Protein AF-A0A7C4TT96-F1 (afdb_monomer_lite)

Sequence (166 aa):
MGIKSTIKKPRILIWLIVVLLCIVAIGPRINPEGVSVAYVQKNISAGLENLKAGDVIYKISGEKATLDLIGKPYYGIIKLETSRGTLTTRANGTLGIVCKNVPSSNLNFGLDIEGGVRAVIQPIEKIENVSTNTTIDDIISTLTTRINVYGLREANFRPMFYENKG

Secondary structure (DSSP, 8-state):
--HHHHHTSHHHHHHHHHHHHHHHHH---SS--SEEEEEE-SSPPTT-TT--TT-EEEEETTEEP-HHHHTS-EEEEEEEEETTEEEEEEEEE--SEEEEEPPSSSPPPPHHHH---------SS---SS-HHHHHHHHHHHHHHHHHHTT-TT------------

pLDDT: mean 77.57, std 9.79, range [40.94, 94.19]

Foldseek 3Di:
DDPVVQCPDVVNVVVVVVVVVVVVVQPFADDQFFWFFQAADPPAFPFCPVPDGGKGWQDKQNHGHDQVVQQFFDAAWIWTQIPVGITIGGGDTHRRTHIHHRDRTPDDDDCVVVPDDDDDDDDPDDPPDDPVVVVVVVVVVVVQVVCVVVVNNPDDDDDDDDDPPD

Radius of gyration: 23.96 Å; chains: 1; bounding box: 64×22×69 Å

Structure (mmCIF, N/CA/C/O backbone):
data_AF-A0A7C4TT96-F1
#
_entry.id   AF-A0A7C4TT96-F1
#
loop_
_atom_site.group_PDB
_atom_site.id
_atom_site.type_symbol
_atom_site.label_atom_id
_atom_site.label_alt_id
_atom_site.label_comp_id
_atom_site.label_asym_id
_atom_site.label_entity_id
_atom_site.label_seq_id
_atom_site.pdbx_PDB_ins_code
_atom_site.Cartn_x
_atom_site.Cartn_y
_atom_site.Cartn_z
_atom_site.occupancy
_atom_site.B_iso_or_equiv
_atom_site.auth_seq_id
_atom_site.auth_comp_id
_atom_site.auth_asym_id
_atom_site.auth_atom_id
_atom_site.pdbx_PDB_model_num
ATOM 1 N N . MET A 1 1 ? 6.128 -9.895 48.020 1.00 50.56 1 MET A N 1
ATOM 2 C CA . MET A 1 1 ? 6.318 -8.428 47.917 1.00 50.56 1 MET A CA 1
ATOM 3 C C . MET A 1 1 ? 5.340 -7.910 46.864 1.00 50.56 1 MET A C 1
ATOM 5 O O . MET A 1 1 ? 5.466 -8.275 45.706 1.00 50.56 1 MET A O 1
ATOM 9 N N . GLY A 1 2 ? 4.259 -7.242 47.277 1.00 65.62 2 GLY A N 1
ATOM 10 C CA . GLY A 1 2 ? 3.072 -7.048 46.430 1.00 65.62 2 GLY A CA 1
ATOM 11 C C . GLY A 1 2 ? 3.257 -6.033 45.296 1.00 65.62 2 GLY A C 1
ATOM 12 O O . GLY A 1 2 ? 3.853 -4.978 45.501 1.00 65.62 2 GLY A O 1
ATOM 13 N N . ILE A 1 3 ? 2.657 -6.319 44.135 1.00 67.88 3 ILE A N 1
ATOM 14 C CA . ILE A 1 3 ? 2.611 -5.475 42.919 1.00 67.88 3 ILE A CA 1
ATOM 15 C C . ILE A 1 3 ? 2.289 -3.997 43.221 1.00 67.88 3 ILE A C 1
ATOM 17 O O . ILE A 1 3 ? 2.857 -3.090 42.613 1.00 67.88 3 ILE A O 1
ATOM 21 N N . LYS A 1 4 ? 1.452 -3.735 44.234 1.00 67.94 4 LYS A N 1
ATOM 22 C CA . LYS A 1 4 ? 1.081 -2.379 44.676 1.00 67.94 4 LYS A CA 1
ATOM 23 C C . LYS A 1 4 ? 2.260 -1.543 45.202 1.00 67.94 4 LYS A C 1
ATOM 25 O O . LYS A 1 4 ? 2.215 -0.321 45.099 1.00 67.94 4 LYS A O 1
ATOM 30 N N . SER A 1 5 ? 3.298 -2.166 45.766 1.00 71.81 5 SER A N 1
ATOM 31 C CA . SER A 1 5 ? 4.486 -1.461 46.280 1.00 71.81 5 SER A CA 1
ATOM 32 C C . SER A 1 5 ? 5.450 -1.075 45.153 1.00 71.81 5 SER A C 1
ATOM 34 O O . SER A 1 5 ? 6.059 -0.007 45.190 1.00 71.81 5 SER A O 1
ATOM 36 N N . THR A 1 6 ? 5.532 -1.903 44.111 1.00 69.31 6 THR A N 1
ATOM 37 C CA . THR A 1 6 ? 6.407 -1.685 42.952 1.00 69.31 6 THR A CA 1
ATOM 38 C C . THR A 1 6 ? 5.902 -0.547 42.059 1.00 69.31 6 THR A C 1
ATOM 40 O O . THR A 1 6 ? 6.696 0.284 41.632 1.00 69.31 6 THR A 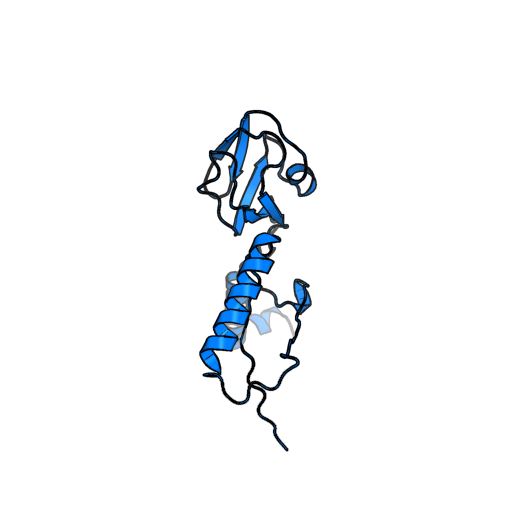O 1
ATOM 43 N N . ILE A 1 7 ? 4.585 -0.432 41.851 1.00 70.25 7 ILE A N 1
ATOM 44 C CA . ILE A 1 7 ? 3.986 0.606 40.984 1.00 70.25 7 ILE A CA 1
ATOM 45 C C . ILE A 1 7 ? 4.047 2.012 41.615 1.00 70.25 7 ILE A C 1
ATOM 47 O O . ILE A 1 7 ? 4.096 3.008 40.902 1.00 70.25 7 ILE A O 1
ATOM 51 N N . LYS A 1 8 ? 4.106 2.121 42.950 1.00 77.75 8 LYS A N 1
ATOM 52 C CA . LYS A 1 8 ? 4.176 3.418 43.650 1.00 77.75 8 LYS A CA 1
ATOM 53 C C . LYS A 1 8 ? 5.559 4.079 43.623 1.00 77.75 8 LYS A C 1
ATOM 55 O O . LYS A 1 8 ? 5.690 5.213 44.077 1.00 77.75 8 LYS A O 1
ATOM 60 N N . LYS A 1 9 ? 6.601 3.407 43.120 1.00 87.19 9 LYS A N 1
ATOM 61 C CA . LYS A 1 9 ? 7.924 4.033 42.991 1.00 87.19 9 LYS A CA 1
ATOM 62 C C . LYS A 1 9 ? 7.892 5.034 41.826 1.00 87.19 9 LYS A C 1
ATOM 64 O O . LYS A 1 9 ? 7.611 4.614 40.704 1.00 87.19 9 LYS A O 1
ATOM 69 N N . PRO A 1 10 ? 8.267 6.311 42.028 1.00 85.81 10 PRO A N 1
ATOM 70 C CA . PRO A 1 10 ? 8.175 7.339 40.984 1.00 85.81 10 PRO A CA 1
ATOM 71 C C . PRO A 1 10 ? 9.007 6.997 39.741 1.00 85.81 10 PRO A C 1
ATOM 73 O O . PRO A 1 10 ? 8.590 7.263 38.622 1.00 85.81 10 PRO A O 1
ATOM 76 N N . ARG A 1 11 ? 10.144 6.308 39.918 1.00 86.44 11 ARG A N 1
ATOM 77 C CA . ARG A 1 11 ? 10.965 5.811 38.801 1.00 86.44 11 ARG A CA 1
ATOM 78 C C . ARG A 1 11 ? 10.207 4.817 37.914 1.00 86.44 11 ARG A C 1
ATOM 80 O O . ARG A 1 11 ? 10.320 4.882 36.701 1.00 86.44 11 ARG A O 1
ATOM 87 N N . ILE A 1 12 ? 9.435 3.910 38.511 1.00 87.00 12 ILE A N 1
ATOM 88 C CA . ILE A 1 12 ? 8.691 2.866 37.788 1.00 87.00 12 ILE A CA 1
ATOM 89 C C . ILE A 1 12 ? 7.448 3.461 37.126 1.00 87.00 12 ILE A C 1
ATOM 91 O O . ILE A 1 12 ? 7.108 3.075 36.013 1.00 87.00 12 ILE A O 1
ATOM 95 N N . LEU A 1 13 ? 6.823 4.452 37.766 1.00 87.19 13 LEU A N 1
ATOM 96 C CA . LEU A 1 13 ? 5.717 5.206 37.185 1.00 87.19 13 LEU A CA 1
ATOM 97 C C . LEU A 1 13 ? 6.133 5.928 35.893 1.00 87.19 13 LEU A C 1
ATOM 99 O O . LEU A 1 13 ? 5.402 5.867 34.910 1.00 87.19 13 LEU A O 1
ATOM 103 N N . ILE A 1 14 ? 7.320 6.547 35.868 1.00 90.44 14 ILE A N 1
ATOM 104 C CA . ILE A 1 14 ? 7.858 7.195 34.660 1.00 90.44 14 ILE A CA 1
ATOM 105 C C . ILE A 1 14 ? 8.052 6.170 33.536 1.00 90.44 14 ILE A C 1
ATOM 107 O O . ILE A 1 14 ? 7.574 6.396 32.428 1.00 90.44 14 ILE A O 1
ATOM 111 N N . TRP A 1 15 ? 8.681 5.023 33.817 1.00 91.44 15 TRP A N 1
ATOM 112 C CA . TRP A 1 15 ? 8.834 3.956 32.819 1.00 91.44 15 TRP A CA 1
ATOM 113 C C . TRP A 1 15 ? 7.485 3.460 32.286 1.00 91.44 15 TRP A C 1
ATOM 115 O O . TRP A 1 15 ? 7.334 3.260 31.084 1.00 91.44 15 TRP A O 1
ATOM 125 N N . LEU A 1 16 ? 6.484 3.317 33.156 1.00 90.44 16 LEU A N 1
ATOM 126 C CA . LEU A 1 16 ? 5.144 2.880 32.767 1.00 90.44 16 LEU A CA 1
ATOM 127 C C . LEU A 1 16 ? 4.439 3.912 31.873 1.00 90.44 16 LEU A C 1
ATOM 129 O O . LEU A 1 16 ? 3.813 3.533 30.885 1.00 90.44 16 LEU A O 1
ATOM 133 N N . ILE A 1 17 ? 4.585 5.206 32.170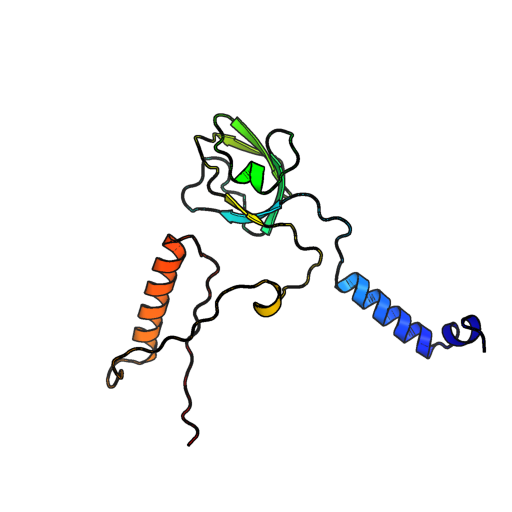 1.00 92.25 17 ILE A N 1
ATOM 134 C CA . ILE A 1 17 ? 4.057 6.292 31.331 1.00 92.25 17 ILE A CA 1
ATOM 135 C C . ILE A 1 17 ? 4.734 6.302 29.958 1.00 92.25 17 ILE A C 1
ATOM 137 O O . ILE A 1 17 ? 4.045 6.438 28.951 1.00 92.25 17 ILE A O 1
ATOM 141 N N . VAL A 1 18 ? 6.057 6.120 29.894 1.00 94.19 18 VAL A N 1
ATOM 142 C CA . VAL A 1 18 ? 6.785 6.050 28.616 1.00 94.19 18 VAL A CA 1
ATOM 143 C C . VAL A 1 18 ? 6.285 4.878 27.771 1.00 94.19 18 VAL A C 1
ATOM 145 O O . VAL A 1 18 ? 5.997 5.060 26.592 1.00 94.19 18 VAL A O 1
ATOM 148 N N . VAL A 1 19 ? 6.091 3.701 28.370 1.00 91.94 19 VAL A N 1
ATOM 149 C CA . VAL A 1 19 ? 5.531 2.537 27.663 1.00 91.94 19 VAL A CA 1
ATOM 150 C C . VAL A 1 19 ? 4.105 2.812 27.172 1.00 91.94 19 VAL A C 1
ATOM 152 O O . VAL A 1 19 ? 3.776 2.475 26.036 1.00 91.94 19 VAL A O 1
ATOM 155 N N . LEU A 1 20 ? 3.267 3.466 27.983 1.00 91.56 20 LEU A N 1
ATOM 156 C CA . LEU A 1 20 ? 1.91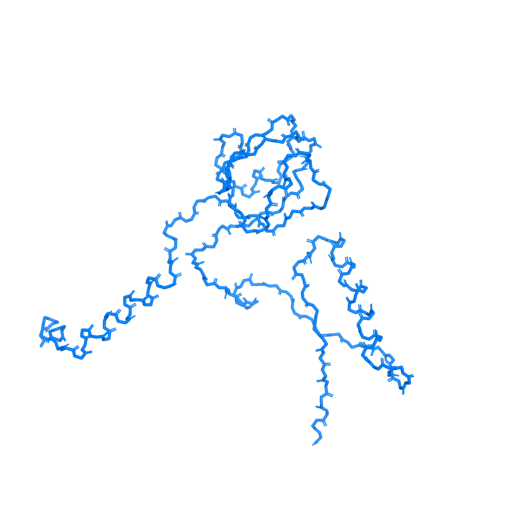5 3.852 27.573 1.00 91.56 20 LEU A CA 1
ATOM 157 C C . LEU A 1 20 ? 1.946 4.824 26.382 1.00 91.56 20 LEU A C 1
ATOM 159 O O . LEU A 1 20 ? 1.208 4.637 25.416 1.00 91.56 20 LEU A O 1
ATOM 163 N N . LEU A 1 21 ? 2.836 5.819 26.419 1.00 91.44 21 LEU A N 1
ATOM 164 C CA . LEU A 1 21 ? 3.044 6.755 25.314 1.00 91.44 21 LEU A CA 1
ATOM 165 C C . LEU A 1 21 ? 3.524 6.041 24.047 1.00 91.44 21 LEU A C 1
ATOM 167 O O . LEU A 1 21 ? 3.054 6.375 22.964 1.00 91.44 21 LEU A O 1
ATOM 171 N N . CYS A 1 22 ? 4.386 5.026 24.161 1.00 88.50 22 CYS A N 1
ATOM 172 C CA . CYS A 1 22 ? 4.793 4.207 23.019 1.00 88.50 22 CYS A CA 1
ATOM 173 C C . CYS A 1 22 ? 3.608 3.457 22.393 1.00 88.50 22 CYS A C 1
ATOM 175 O O . CYS A 1 22 ? 3.479 3.446 21.172 1.00 88.50 22 CYS A O 1
ATOM 177 N N . ILE A 1 23 ? 2.718 2.869 23.199 1.00 86.81 23 ILE A N 1
ATOM 178 C CA . ILE A 1 23 ? 1.528 2.166 22.686 1.00 86.81 23 ILE A CA 1
ATOM 179 C C . ILE A 1 23 ? 0.603 3.140 21.948 1.00 86.81 23 ILE A C 1
ATOM 181 O O . ILE A 1 23 ? 0.117 2.828 20.860 1.00 86.81 23 ILE A O 1
ATOM 185 N N . VAL A 1 24 ? 0.399 4.337 22.503 1.00 86.88 24 VAL A N 1
ATOM 186 C CA . VAL A 1 24 ? -0.385 5.392 21.846 1.00 86.88 24 VAL A CA 1
ATOM 187 C C . VAL A 1 24 ? 0.288 5.850 20.548 1.00 86.88 24 VAL A C 1
ATOM 189 O O . VAL A 1 24 ? -0.395 6.019 19.541 1.00 86.88 24 VAL A O 1
ATOM 192 N N . ALA A 1 25 ? 1.617 5.987 20.536 1.00 85.00 25 ALA A N 1
ATOM 193 C CA . ALA A 1 25 ? 2.379 6.393 19.357 1.00 85.00 25 ALA A CA 1
ATOM 194 C C . ALA A 1 25 ? 2.343 5.353 18.222 1.00 85.00 25 ALA A C 1
ATOM 196 O O . ALA A 1 25 ? 2.271 5.732 17.055 1.00 85.00 25 ALA A O 1
ATOM 197 N N . ILE A 1 26 ? 2.336 4.052 18.543 1.00 85.50 26 ILE A N 1
ATOM 198 C CA . ILE A 1 26 ? 2.151 2.973 17.551 1.00 85.50 26 ILE A CA 1
ATOM 199 C C . ILE A 1 26 ? 0.766 3.076 16.885 1.00 85.50 26 ILE A C 1
ATOM 201 O O . ILE A 1 26 ? 0.609 2.719 15.714 1.00 85.50 26 ILE A O 1
ATOM 205 N N . GLY A 1 27 ? -0.232 3.587 17.617 1.00 83.75 27 GLY A N 1
ATOM 206 C CA . GLY A 1 27 ? -1.595 3.786 17.129 1.00 83.75 27 GLY A CA 1
ATOM 207 C C . GLY A 1 27 ? -2.238 2.491 16.622 1.00 83.75 27 GLY A C 1
ATOM 208 O O . GLY A 1 27 ? -2.609 2.433 15.447 1.00 83.75 27 GLY A O 1
ATOM 209 N N . PRO A 1 28 ? -2.347 1.435 17.455 1.00 80.31 28 PRO A N 1
ATOM 210 C CA . PRO A 1 28 ? -2.960 0.180 17.041 1.00 80.31 28 PRO A CA 1
ATOM 211 C C . PRO A 1 28 ? -4.422 0.412 16.643 1.00 80.31 28 PRO A C 1
ATOM 213 O O . PRO A 1 28 ? -5.224 0.942 17.415 1.00 80.31 28 PRO A O 1
ATOM 216 N N . ARG A 1 29 ? -4.783 -0.002 15.430 1.00 78.25 29 ARG A N 1
ATOM 217 C CA . ARG A 1 29 ? -6.157 0.031 14.930 1.00 78.25 29 ARG A CA 1
ATOM 218 C C . ARG A 1 29 ? -6.844 -1.257 15.356 1.00 78.25 29 ARG A C 1
ATOM 220 O O . ARG A 1 29 ? -6.601 -2.319 14.788 1.00 78.25 29 ARG A O 1
ATOM 227 N N . ILE A 1 30 ? -7.682 -1.169 16.384 1.00 68.69 30 ILE A N 1
ATOM 22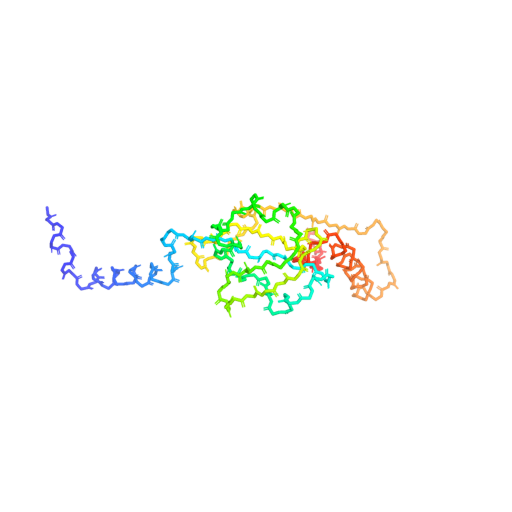8 C CA . ILE A 1 30 ? -8.469 -2.308 16.858 1.00 68.69 30 ILE A CA 1
ATOM 229 C C . ILE A 1 30 ? -9.604 -2.534 15.853 1.00 68.69 30 ILE A C 1
ATOM 231 O O . ILE A 1 30 ? -10.497 -1.702 15.737 1.00 68.69 30 ILE A O 1
ATOM 235 N N . ASN A 1 31 ? -9.534 -3.654 15.128 1.00 68.81 31 ASN A N 1
ATOM 236 C CA . ASN A 1 31 ? -10.473 -4.074 14.083 1.00 68.81 31 ASN A CA 1
ATOM 237 C C . ASN A 1 31 ? -10.529 -3.136 12.852 1.00 68.81 31 ASN A C 1
ATOM 239 O O . ASN A 1 31 ? -11.494 -2.388 12.683 1.00 68.81 31 ASN A O 1
ATOM 243 N N . PRO A 1 32 ? -9.496 -3.143 11.988 1.00 73.00 32 PRO A N 1
ATOM 244 C CA . PRO A 1 32 ? -9.488 -2.310 10.794 1.00 73.00 32 PRO A CA 1
ATOM 245 C C . PRO A 1 32 ? -10.557 -2.790 9.794 1.00 73.00 32 PRO A C 1
ATOM 247 O O . PRO A 1 32 ? -10.411 -3.835 9.167 1.00 73.00 32 PRO A O 1
ATOM 250 N N . GLU A 1 33 ? -11.642 -2.024 9.650 1.00 76.81 33 GLU A N 1
ATOM 251 C CA . GLU A 1 33 ? -12.693 -2.296 8.664 1.00 76.81 33 GLU A CA 1
ATOM 252 C C . GLU A 1 33 ? -12.380 -1.656 7.301 1.00 76.81 33 GLU A C 1
ATOM 254 O O . GLU A 1 33 ? -11.894 -0.525 7.217 1.00 76.81 33 GLU A O 1
ATOM 259 N N . GLY A 1 34 ? -12.734 -2.369 6.229 1.00 78.50 34 GLY A N 1
ATOM 260 C CA . GLY A 1 34 ? -12.593 -1.915 4.846 1.00 78.50 34 GLY A CA 1
ATOM 261 C C . GLY A 1 34 ? -11.313 -2.398 4.167 1.00 78.50 34 GLY A C 1
ATOM 262 O O . GLY A 1 34 ? -10.579 -3.243 4.679 1.00 78.50 34 GLY A O 1
ATOM 263 N N . VAL A 1 35 ? -11.053 -1.852 2.982 1.00 82.94 35 VAL A N 1
ATOM 264 C CA . VAL A 1 35 ? -9.907 -2.219 2.143 1.00 82.94 35 VAL A CA 1
ATOM 265 C C . VAL A 1 35 ? -9.146 -0.953 1.761 1.00 82.94 35 VAL A C 1
ATOM 267 O O . VAL A 1 35 ? -9.744 0.034 1.339 1.00 82.94 35 VAL A O 1
ATOM 270 N N . SER A 1 36 ? -7.827 -0.960 1.921 1.00 83.31 36 SER A N 1
ATOM 271 C CA . SER A 1 36 ? -6.960 0.155 1.544 1.00 83.31 36 SER A CA 1
ATOM 272 C C . SER A 1 36 ? -6.606 0.080 0.063 1.00 83.31 36 SER A C 1
ATOM 274 O O . SER A 1 36 ? -6.246 -0.978 -0.444 1.00 83.31 36 SER A O 1
ATOM 276 N N . VAL A 1 37 ? -6.681 1.200 -0.643 1.00 82.44 37 VAL A N 1
ATOM 277 C CA . VAL A 1 37 ? -6.280 1.308 -2.044 1.00 82.44 37 VAL A CA 1
ATOM 278 C C . VAL A 1 37 ? -4.764 1.177 -2.126 1.00 82.44 37 VAL A C 1
ATOM 280 O O . VAL A 1 37 ? -4.036 2.034 -1.631 1.00 82.44 37 VAL A O 1
ATOM 283 N N . ALA A 1 38 ? -4.283 0.103 -2.745 1.00 76.25 38 ALA A N 1
ATOM 284 C CA . ALA A 1 38 ? -2.864 -0.087 -3.013 1.00 76.25 38 ALA A CA 1
ATOM 285 C C . ALA A 1 38 ? -2.457 0.740 -4.232 1.00 76.25 38 ALA A C 1
ATOM 287 O O . ALA A 1 38 ? -1.527 1.532 -4.158 1.00 76.25 38 ALA A O 1
ATOM 288 N N . TYR A 1 39 ? -3.201 0.604 -5.328 1.00 73.62 39 TYR A N 1
ATOM 289 C CA . TYR A 1 39 ? -2.862 1.246 -6.586 1.00 73.62 39 TYR A CA 1
ATOM 290 C C . TYR A 1 39 ? -4.109 1.626 -7.385 1.00 73.62 39 TYR A C 1
ATOM 292 O O . TYR A 1 39 ? -5.116 0.917 -7.378 1.00 73.62 39 TYR A O 1
ATOM 300 N N . VAL A 1 40 ? -4.015 2.745 -8.104 1.00 75.81 40 VAL A N 1
ATOM 301 C CA . VAL A 1 40 ? -5.051 3.232 -9.016 1.00 75.81 40 VAL A CA 1
ATOM 302 C C . VAL A 1 40 ? -4.448 3.358 -10.416 1.00 75.81 40 VAL A C 1
ATOM 304 O O . VAL A 1 40 ? -3.481 4.104 -10.620 1.00 75.81 40 VAL A O 1
ATOM 307 N N . GLN A 1 41 ? -4.996 2.608 -11.376 1.00 71.19 41 GLN A N 1
ATOM 308 C CA . GLN A 1 41 ? -4.534 2.617 -12.768 1.00 71.19 41 GLN A CA 1
ATOM 309 C C . GLN A 1 41 ? -4.709 3.996 -13.413 1.00 71.19 41 GLN A C 1
ATOM 311 O O . GLN A 1 41 ? -5.579 4.764 -13.034 1.00 71.19 41 GLN A O 1
ATOM 316 N N . LYS A 1 42 ? -3.878 4.334 -14.408 1.00 60.22 42 LYS A N 1
ATOM 317 C CA . LYS A 1 42 ? -3.887 5.667 -15.046 1.00 60.22 42 LYS A CA 1
ATOM 318 C C . LYS A 1 42 ? -5.143 5.932 -15.899 1.00 60.22 42 LYS A C 1
ATOM 320 O O . LYS A 1 42 ? -5.526 7.084 -16.055 1.00 60.22 42 LYS A O 1
ATOM 325 N N . ASN A 1 43 ? -5.790 4.882 -16.410 1.00 60.56 43 ASN A N 1
ATOM 326 C CA . ASN A 1 43 ? -7.011 4.965 -17.220 1.00 60.56 43 ASN A CA 1
ATOM 327 C C . ASN A 1 43 ? -8.246 4.667 -16.358 1.00 60.56 43 ASN A C 1
ATOM 329 O O . ASN A 1 43 ? -8.872 3.618 -16.509 1.00 60.56 43 ASN A O 1
ATOM 333 N N . ILE A 1 44 ? -8.555 5.540 -15.397 1.00 62.03 44 ILE A N 1
ATOM 334 C CA . ILE A 1 44 ? -9.685 5.310 -14.486 1.00 62.03 44 ILE A CA 1
ATOM 335 C C . ILE A 1 44 ? -11.008 5.666 -15.165 1.00 62.03 44 ILE A C 1
ATOM 337 O O . ILE A 1 44 ? -11.086 6.575 -15.990 1.00 62.03 44 ILE A O 1
ATOM 341 N N . SER A 1 45 ? -12.071 4.978 -14.751 1.00 61.56 45 SER A N 1
ATOM 342 C CA . SER A 1 45 ? -13.445 5.416 -14.994 1.00 61.56 45 SER A CA 1
ATOM 343 C C . SER A 1 45 ? -13.685 6.802 -14.371 1.00 61.56 45 SER A C 1
ATOM 345 O O . SER A 1 45 ? -13.269 7.069 -13.241 1.00 61.56 45 SER A O 1
ATOM 347 N N . ALA A 1 46 ? -14.361 7.691 -15.104 1.00 57.88 46 ALA A N 1
ATOM 348 C CA . ALA A 1 46 ? -14.658 9.051 -14.653 1.00 57.88 46 ALA A CA 1
ATOM 349 C C . ALA A 1 46 ? -15.302 9.051 -13.246 1.00 57.88 46 ALA A C 1
ATOM 351 O O . ALA A 1 46 ? -16.220 8.269 -12.974 1.00 57.88 46 ALA A O 1
ATOM 352 N N . GLY A 1 47 ? -14.797 9.904 -12.345 1.00 60.00 47 GLY A N 1
ATOM 353 C CA . GLY A 1 47 ? -15.283 10.042 -10.960 1.00 60.00 47 GLY A CA 1
ATOM 354 C C . GLY A 1 47 ? -14.355 9.514 -9.854 1.00 60.00 47 GLY A C 1
ATOM 355 O O . GLY A 1 47 ? -14.648 9.720 -8.678 1.00 60.00 47 GLY A O 1
ATOM 356 N N . LEU A 1 48 ? -13.225 8.882 -10.197 1.00 66.31 48 LEU A N 1
ATOM 357 C CA . LEU A 1 48 ? -12.215 8.404 -9.230 1.00 66.31 48 LEU A CA 1
ATOM 358 C C . LEU A 1 48 ? -10.929 9.239 -9.174 1.00 66.31 48 LEU A C 1
ATOM 360 O O . LEU A 1 48 ? -9.970 8.852 -8.515 1.00 66.31 48 LEU A O 1
ATOM 364 N N . GLU A 1 49 ? -10.904 10.403 -9.817 1.00 67.50 49 GLU A N 1
ATOM 365 C CA . GLU A 1 49 ? -9.712 11.263 -9.923 1.00 67.50 49 GLU A CA 1
ATOM 366 C C . GLU A 1 49 ? -9.156 11.716 -8.561 1.00 67.50 49 GLU A C 1
ATOM 368 O O . GLU A 1 49 ? -7.966 11.989 -8.425 1.00 67.50 49 GLU A O 1
ATOM 373 N N . ASN A 1 50 ? -10.009 11.748 -7.533 1.00 71.44 50 ASN A N 1
ATOM 374 C CA . ASN A 1 50 ? -9.634 12.122 -6.169 1.00 71.44 50 ASN A CA 1
ATOM 375 C C . ASN A 1 50 ? -9.189 10.941 -5.292 1.00 71.44 50 ASN A C 1
ATOM 377 O O . ASN A 1 50 ? -8.766 11.171 -4.157 1.00 71.44 50 ASN A O 1
ATOM 381 N N . LEU A 1 51 ? -9.283 9.703 -5.787 1.00 77.12 51 LEU A N 1
ATOM 382 C CA . LEU A 1 51 ? -8.862 8.516 -5.053 1.00 77.12 51 LEU A CA 1
ATOM 383 C C . LEU A 1 51 ? -7.344 8.358 -5.157 1.00 77.12 51 LEU A C 1
ATOM 385 O O . LEU A 1 51 ? -6.787 8.281 -6.256 1.00 77.12 51 LEU A O 1
ATOM 389 N N . LYS A 1 52 ? -6.665 8.295 -4.013 1.00 77.44 52 LYS A N 1
ATOM 390 C CA . LYS A 1 52 ? -5.211 8.113 -3.946 1.00 77.44 52 LYS A CA 1
ATOM 391 C C . LYS A 1 52 ? -4.861 6.771 -3.312 1.00 77.44 52 LYS A C 1
ATOM 393 O O . LYS A 1 52 ? -5.623 6.217 -2.522 1.00 77.44 52 LYS A O 1
ATOM 398 N N . ALA A 1 53 ? -3.673 6.268 -3.643 1.00 75.12 53 ALA A N 1
ATOM 399 C CA . ALA A 1 53 ? -3.079 5.154 -2.914 1.00 75.12 53 ALA A CA 1
ATOM 400 C C . ALA A 1 53 ? -3.018 5.499 -1.413 1.00 75.12 53 ALA A C 1
ATOM 402 O O . ALA A 1 53 ? -2.639 6.611 -1.038 1.00 75.12 53 ALA A O 1
ATOM 403 N N . GLY A 1 54 ? -3.444 4.561 -0.570 1.00 76.50 54 GLY A N 1
ATOM 404 C CA . GLY A 1 54 ? -3.578 4.721 0.878 1.00 76.50 54 GLY A CA 1
ATOM 405 C C . GLY A 1 54 ? -4.985 5.073 1.373 1.00 76.50 54 GLY A C 1
ATOM 406 O O . GLY A 1 54 ? -5.248 4.911 2.566 1.00 76.50 54 GLY A O 1
ATOM 407 N N . ASP A 1 55 ? -5.909 5.488 0.501 1.00 82.25 55 ASP A N 1
ATOM 408 C CA . ASP A 1 55 ? -7.297 5.735 0.909 1.00 82.25 55 ASP A CA 1
ATOM 409 C C . ASP A 1 55 ? -7.999 4.427 1.308 1.00 82.25 55 ASP A C 1
ATOM 411 O O . ASP A 1 55 ? -7.670 3.354 0.804 1.00 82.25 55 ASP A O 1
ATOM 415 N N . VAL A 1 56 ? -8.964 4.495 2.229 1.00 83.25 56 VAL A N 1
ATOM 416 C CA . VAL A 1 56 ? -9.706 3.312 2.700 1.00 83.25 56 VAL A CA 1
ATOM 417 C C . VAL A 1 56 ? -11.106 3.324 2.109 1.00 83.25 56 VAL A C 1
ATOM 419 O O . VAL A 1 56 ? -11.826 4.313 2.235 1.00 83.25 56 VAL A O 1
ATOM 422 N N . ILE A 1 57 ? -11.491 2.220 1.474 1.00 84.56 57 ILE A N 1
ATOM 423 C CA . ILE A 1 57 ? -12.837 1.964 0.968 1.00 84.56 57 ILE A CA 1
ATOM 424 C C . ILE A 1 57 ? -13.572 1.128 2.013 1.00 84.56 57 ILE A C 1
ATOM 426 O O . ILE A 1 57 ? -13.170 0.004 2.311 1.00 84.56 57 ILE A O 1
ATOM 430 N N . TYR A 1 58 ? -14.658 1.666 2.557 1.00 82.69 58 TYR A N 1
ATOM 431 C CA . TYR A 1 58 ? -15.483 0.980 3.550 1.00 82.69 58 TYR A CA 1
ATOM 432 C C . TYR A 1 58 ? -16.584 0.150 2.893 1.00 82.69 58 TYR A C 1
ATOM 434 O O . TYR A 1 58 ? -16.869 -0.966 3.334 1.00 82.69 58 TYR A O 1
ATOM 442 N N . LYS A 1 59 ? -17.205 0.680 1.829 1.00 81.75 59 LYS A N 1
ATOM 443 C CA . LYS A 1 59 ? -18.317 0.020 1.131 1.00 81.75 59 LYS A CA 1
ATOM 444 C C . LYS A 1 59 ? -18.288 0.232 -0.374 1.00 81.75 59 LYS A C 1
ATOM 446 O O . LYS A 1 59 ? -17.901 1.300 -0.855 1.00 81.75 59 LYS A O 1
ATOM 451 N N . ILE A 1 60 ? -18.783 -0.775 -1.087 1.00 81.81 60 ILE A N 1
ATOM 452 C CA . ILE A 1 60 ? -18.991 -0.766 -2.536 1.00 81.81 60 ILE A CA 1
ATOM 453 C C . ILE A 1 60 ? -20.462 -1.087 -2.778 1.00 81.81 60 ILE A C 1
ATOM 455 O O . ILE A 1 60 ? -20.938 -2.153 -2.403 1.00 81.81 60 ILE A O 1
ATOM 459 N N . SER A 1 61 ? -21.209 -0.144 -3.351 1.00 76.06 61 SER A N 1
ATOM 460 C CA . SER A 1 61 ? -22.638 -0.304 -3.656 1.00 76.06 61 SER A CA 1
ATOM 461 C C . SER A 1 61 ? -23.513 -0.749 -2.465 1.00 76.06 61 SER A C 1
ATOM 463 O O . SER A 1 61 ? -24.533 -1.406 -2.651 1.00 76.06 61 SER A O 1
ATOM 465 N N . GLY A 1 62 ? -23.123 -0.384 -1.238 1.00 73.19 62 GLY A N 1
ATOM 466 C CA . GLY A 1 62 ? -23.835 -0.728 0.001 1.00 73.19 62 GLY A CA 1
ATOM 467 C C . GLY A 1 62 ? -23.327 -1.983 0.723 1.00 73.19 62 GLY A C 1
ATOM 468 O O . GLY A 1 62 ? -23.628 -2.143 1.905 1.00 73.19 62 GLY A O 1
ATOM 469 N N . GLU A 1 63 ? -22.505 -2.816 0.078 1.00 78.38 63 GLU A N 1
ATOM 470 C CA . GLU A 1 63 ? -21.888 -4.005 0.682 1.00 78.38 63 GLU A CA 1
ATOM 471 C C . GLU A 1 63 ? -20.515 -3.669 1.298 1.00 78.38 63 GLU A C 1
ATOM 473 O O . GLU A 1 63 ? -19.808 -2.781 0.806 1.00 78.38 63 GLU A O 1
ATOM 478 N N . LYS A 1 64 ? -20.129 -4.350 2.393 1.00 78.56 64 LYS A N 1
ATOM 479 C CA . LYS A 1 64 ? -18.815 -4.161 3.038 1.00 78.56 64 LYS A CA 1
ATOM 480 C C . LYS A 1 64 ? -17.704 -4.481 2.038 1.00 78.56 64 LYS A C 1
ATOM 482 O O . LYS A 1 64 ? -17.666 -5.579 1.487 1.00 78.56 64 LYS A O 1
ATOM 487 N N . ALA A 1 65 ? -16.791 -3.535 1.824 1.00 74.69 65 ALA A N 1
ATOM 488 C CA . ALA A 1 65 ? -15.696 -3.716 0.882 1.00 74.69 65 ALA A CA 1
ATOM 489 C C . ALA A 1 65 ? -14.816 -4.901 1.316 1.00 74.69 65 ALA A C 1
ATOM 491 O O . ALA A 1 65 ? -14.266 -4.906 2.414 1.00 74.69 65 ALA A O 1
ATOM 492 N N . THR A 1 66 ? -14.696 -5.890 0.433 1.00 78.00 66 THR A N 1
ATOM 493 C CA . THR A 1 66 ? -13.849 -7.080 0.588 1.00 78.00 66 THR A CA 1
ATOM 494 C C . THR A 1 66 ? -12.996 -7.217 -0.673 1.00 78.00 66 THR A C 1
ATOM 496 O O . THR A 1 66 ? -13.429 -6.790 -1.746 1.00 78.00 66 THR A O 1
ATOM 499 N N . LEU A 1 67 ? -11.798 -7.803 -0.570 1.00 72.19 67 LEU A N 1
ATOM 500 C CA . LEU A 1 67 ? -10.885 -8.000 -1.709 1.00 72.19 67 LEU A CA 1
ATOM 501 C C . LEU A 1 67 ? -11.581 -8.678 -2.904 1.00 72.19 67 LEU A C 1
ATOM 503 O O . LEU A 1 67 ? -11.432 -8.232 -4.040 1.00 72.19 67 LEU A O 1
ATOM 507 N N . ASP A 1 68 ? -12.434 -9.666 -2.633 1.00 73.50 68 ASP A N 1
ATOM 508 C CA . ASP A 1 68 ? -13.186 -10.401 -3.656 1.00 73.50 68 ASP A CA 1
ATOM 509 C C . ASP A 1 68 ? -14.210 -9.539 -4.395 1.00 73.50 68 ASP A C 1
ATOM 511 O O . ASP A 1 68 ? -14.467 -9.743 -5.580 1.00 73.50 68 ASP A O 1
ATOM 515 N N . LEU A 1 69 ? -14.804 -8.557 -3.715 1.00 71.88 69 LEU A N 1
ATOM 516 C CA . LEU A 1 69 ? -15.765 -7.651 -4.335 1.00 71.88 69 LEU A CA 1
ATOM 517 C C . LEU A 1 69 ? -15.066 -6.658 -5.255 1.00 71.88 69 LEU A C 1
ATOM 519 O O . LEU A 1 69 ? -15.656 -6.244 -6.241 1.00 71.88 69 LEU A O 1
ATOM 523 N N . ILE A 1 70 ? -13.815 -6.298 -4.988 1.00 75.31 70 ILE A N 1
ATOM 524 C CA . ILE A 1 70 ? -13.076 -5.319 -5.799 1.00 75.31 70 ILE A CA 1
ATOM 525 C C . ILE A 1 70 ? -12.637 -5.927 -7.135 1.00 75.31 70 ILE A C 1
ATOM 527 O O . ILE A 1 70 ? -12.614 -5.231 -8.149 1.00 75.31 70 ILE A O 1
ATOM 531 N N . GLY A 1 71 ? -12.344 -7.231 -7.150 1.00 71.31 71 GLY A N 1
ATOM 532 C CA . GLY A 1 71 ? -11.978 -7.967 -8.362 1.00 71.31 71 GLY A CA 1
ATOM 533 C C . GLY A 1 71 ? -13.148 -8.290 -9.298 1.00 71.31 71 GLY A C 1
ATOM 534 O O . GLY A 1 71 ? -12.912 -8.728 -10.424 1.00 71.31 71 GLY A O 1
ATOM 535 N N . LYS A 1 72 ? -14.403 -8.088 -8.871 1.00 78.94 72 LYS A N 1
ATOM 536 C CA . LYS A 1 72 ? -15.577 -8.371 -9.709 1.00 78.94 72 LYS A CA 1
ATOM 537 C C . LYS A 1 72 ? -15.772 -7.289 -10.778 1.00 78.94 72 LYS A C 1
ATOM 539 O O . LYS A 1 72 ? -15.577 -6.106 -10.495 1.00 78.94 72 LYS A O 1
ATOM 544 N N . PRO A 1 73 ? -16.190 -7.666 -12.000 1.00 77.50 73 PRO A N 1
ATOM 545 C CA . PRO A 1 73 ? -16.612 -6.689 -12.988 1.00 77.50 73 PRO A CA 1
ATOM 546 C C . PRO A 1 73 ? -17.926 -6.053 -12.533 1.00 77.50 73 PRO A C 1
ATOM 548 O O . PRO A 1 73 ? -18.863 -6.746 -12.133 1.00 77.50 73 PRO A O 1
ATOM 551 N N . TYR A 1 74 ? -18.002 -4.732 -12.624 1.00 78.38 74 TYR A N 1
ATOM 552 C CA . TYR A 1 74 ? -19.206 -3.981 -12.310 1.00 78.38 74 TYR A CA 1
ATOM 553 C C . TYR A 1 74 ? -19.700 -3.213 -13.530 1.00 78.38 74 TYR A C 1
ATOM 555 O O . TYR A 1 74 ? -18.917 -2.696 -14.330 1.00 78.38 74 TYR A O 1
ATOM 563 N N . TYR A 1 75 ? -21.020 -3.090 -13.628 1.00 78.38 75 TYR A N 1
ATOM 564 C CA . TYR A 1 75 ? -21.690 -2.395 -14.717 1.00 78.38 75 TYR A CA 1
ATOM 565 C C . TYR A 1 75 ? -22.686 -1.390 -14.148 1.00 78.38 75 TYR A C 1
ATOM 567 O O . TYR A 1 75 ? -23.503 -1.729 -13.293 1.00 78.38 75 TYR A O 1
ATOM 575 N N . GLY A 1 76 ? -22.624 -0.152 -14.632 1.00 78.75 76 GLY A N 1
ATOM 576 C CA . GLY A 1 76 ? -23.524 0.919 -14.211 1.00 78.75 76 GLY A CA 1
ATOM 577 C C . GLY A 1 76 ? -22.892 1.870 -13.198 1.00 78.75 76 GLY A C 1
ATOM 578 O O . GLY A 1 76 ? -21.675 2.046 -13.159 1.00 78.75 76 GLY A O 1
ATOM 579 N N . ILE A 1 77 ? -23.730 2.562 -12.428 1.00 77.75 77 ILE A N 1
ATOM 580 C CA . ILE A 1 77 ? -23.281 3.572 -11.465 1.00 77.75 77 ILE A CA 1
ATOM 581 C C . ILE A 1 77 ? -23.018 2.885 -10.129 1.00 77.75 77 ILE A C 1
ATOM 583 O O . ILE A 1 77 ? -23.937 2.358 -9.508 1.00 77.75 77 ILE A O 1
ATOM 587 N N . ILE A 1 78 ? -21.771 2.929 -9.677 1.00 80.62 78 ILE A N 1
ATOM 588 C CA . ILE A 1 78 ? -21.364 2.403 -8.377 1.00 80.62 78 ILE A CA 1
ATOM 589 C C . ILE A 1 78 ? -21.110 3.564 -7.436 1.00 80.62 78 ILE A C 1
ATOM 591 O O . ILE A 1 78 ? -20.441 4.537 -7.792 1.00 80.62 78 ILE A O 1
ATOM 595 N N . LYS A 1 79 ? -21.593 3.415 -6.205 1.00 83.31 79 LYS A N 1
ATOM 596 C CA . LYS A 1 79 ? -21.241 4.279 -5.084 1.00 83.31 79 LYS A CA 1
ATOM 597 C C . LYS A 1 79 ? -20.133 3.628 -4.256 1.00 83.31 79 LYS A C 1
ATOM 599 O O . LYS A 1 79 ? -20.310 2.523 -3.744 1.00 83.31 79 LYS A O 1
ATOM 604 N N . LEU A 1 80 ? -19.014 4.323 -4.116 1.00 82.38 80 LEU A N 1
ATOM 605 C CA . LEU A 1 80 ? -17.898 3.961 -3.250 1.00 82.38 80 LEU A CA 1
ATOM 606 C C . LEU A 1 80 ? -17.925 4.873 -2.025 1.00 82.38 80 LEU A C 1
ATOM 608 O O . LEU A 1 80 ? -17.914 6.097 -2.157 1.00 82.38 80 LEU A O 1
ATOM 612 N N . GLU A 1 81 ? -17.958 4.291 -0.832 1.00 82.69 81 GLU A N 1
ATOM 613 C CA . GLU A 1 81 ? -17.828 5.048 0.415 1.00 82.69 81 GLU A CA 1
ATOM 614 C C . GLU A 1 81 ? -16.379 4.947 0.888 1.00 82.69 81 GLU A C 1
ATOM 616 O O . GLU A 1 81 ? -15.919 3.870 1.272 1.00 82.69 81 GLU A O 1
ATOM 621 N N . THR A 1 82 ? -15.651 6.062 0.812 1.00 83.12 82 THR A N 1
ATOM 622 C CA . THR A 1 82 ? -14.214 6.126 1.108 1.00 83.12 82 THR A CA 1
ATOM 623 C C . THR A 1 82 ? -13.922 7.040 2.293 1.00 83.12 82 THR A C 1
ATOM 625 O O . THR A 1 82 ? -14.761 7.854 2.682 1.00 83.12 82 THR A O 1
ATOM 628 N N . SER A 1 83 ? -12.704 6.969 2.832 1.00 79.56 83 SER A N 1
ATOM 629 C CA . SER A 1 83 ? -12.203 7.877 3.875 1.00 79.56 83 SER A CA 1
ATOM 630 C C . SER A 1 83 ? -12.263 9.362 3.497 1.00 79.56 83 SER A C 1
ATOM 632 O O . SER A 1 83 ? -12.284 10.209 4.385 1.00 79.56 83 SER A O 1
ATOM 634 N N . ARG A 1 84 ? -12.311 9.693 2.200 1.00 76.12 84 ARG A N 1
ATOM 635 C CA . ARG A 1 84 ? -12.422 11.073 1.691 1.00 76.12 84 ARG A CA 1
ATOM 636 C C . ARG A 1 84 ? -13.849 11.487 1.327 1.00 76.12 84 ARG A C 1
ATOM 638 O O . ARG A 1 84 ? -14.054 12.609 0.875 1.00 76.12 84 ARG A O 1
ATOM 645 N N . GLY A 1 85 ? -14.827 10.602 1.512 1.00 78.56 85 GLY A N 1
ATOM 646 C CA . GLY A 1 85 ? -16.226 10.834 1.166 1.00 78.56 85 GLY A CA 1
ATOM 647 C C . GLY A 1 85 ? -16.775 9.824 0.161 1.00 78.56 85 GLY A C 1
ATOM 648 O O . GLY A 1 85 ? -16.147 8.813 -0.169 1.00 78.56 85 GLY A O 1
ATOM 649 N N . THR A 1 86 ? -17.995 10.083 -0.304 1.00 80.12 86 THR A N 1
ATOM 650 C CA . THR A 1 86 ? -18.702 9.205 -1.240 1.00 80.12 86 THR A CA 1
ATOM 651 C C . THR A 1 86 ? -18.364 9.572 -2.679 1.00 80.12 86 THR A C 1
ATOM 653 O O . THR A 1 86 ? -18.688 10.671 -3.126 1.00 80.12 86 THR A O 1
ATOM 656 N N . LEU A 1 87 ? -17.759 8.643 -3.412 1.00 80.75 87 LEU A N 1
ATOM 657 C CA . LEU A 1 87 ? -17.473 8.779 -4.836 1.00 80.75 87 LEU A CA 1
ATOM 658 C C . LEU A 1 87 ? -18.507 7.983 -5.627 1.00 80.75 87 LEU A C 1
ATOM 660 O O . LEU A 1 87 ? -18.878 6.876 -5.239 1.00 80.75 87 LEU A O 1
ATOM 664 N N . THR A 1 88 ? -18.977 8.538 -6.738 1.00 80.00 88 THR A N 1
ATOM 665 C CA . THR A 1 88 ? -19.821 7.805 -7.683 1.00 80.00 88 THR A CA 1
ATOM 666 C C . THR A 1 88 ? -19.081 7.697 -8.999 1.00 80.00 88 THR A C 1
ATOM 668 O O . THR A 1 88 ? -18.519 8.675 -9.487 1.00 80.00 88 THR A O 1
ATOM 671 N N . THR A 1 89 ? -19.033 6.493 -9.553 1.00 76.69 89 THR A N 1
ATOM 672 C CA . THR A 1 89 ? -18.382 6.248 -10.838 1.00 76.69 89 THR A CA 1
ATOM 673 C C . THR A 1 89 ? -19.260 5.384 -11.712 1.00 76.69 89 THR A C 1
ATOM 675 O O . THR A 1 89 ? -20.005 4.534 -11.220 1.00 76.69 89 THR A O 1
ATOM 678 N N . ARG A 1 90 ? -19.180 5.608 -13.021 1.00 79.00 90 ARG A N 1
ATOM 679 C CA . ARG A 1 90 ? -19.775 4.714 -14.005 1.00 79.00 90 ARG A CA 1
ATOM 680 C C . ARG A 1 90 ? -18.742 3.651 -14.349 1.00 79.00 90 ARG A C 1
ATOM 682 O O . ARG A 1 90 ? -17.799 3.935 -15.080 1.00 79.00 90 ARG A O 1
ATOM 689 N N . ALA A 1 91 ? -18.938 2.446 -13.836 1.00 75.56 91 ALA A N 1
ATOM 690 C CA . ALA A 1 91 ? -18.107 1.306 -14.179 1.00 75.56 91 ALA A CA 1
ATOM 691 C C . ALA A 1 91 ? -18.651 0.592 -15.420 1.00 75.56 91 ALA A C 1
ATOM 693 O O . ALA A 1 91 ? -19.863 0.426 -15.592 1.00 75.56 91 ALA A O 1
ATOM 694 N N . ASN A 1 92 ? -17.731 0.167 -16.279 1.00 70.31 92 ASN A N 1
ATOM 695 C CA . ASN A 1 92 ? -18.003 -0.700 -17.417 1.00 70.31 92 ASN A CA 1
ATOM 696 C C . ASN A 1 92 ? -16.933 -1.801 -17.459 1.00 70.31 92 ASN A C 1
ATOM 698 O O . ASN A 1 92 ? -16.021 -1.762 -18.283 1.00 70.31 92 ASN A O 1
ATOM 702 N N . GLY A 1 93 ? -16.996 -2.721 -16.494 1.00 75.94 93 GLY A N 1
ATOM 703 C CA . GLY A 1 93 ? -15.988 -3.756 -16.266 1.00 75.94 93 GLY A CA 1
ATOM 704 C C . GLY A 1 93 ? -15.229 -3.548 -14.954 1.00 75.94 93 GLY A C 1
ATOM 705 O O . GLY A 1 93 ? -15.828 -3.271 -13.914 1.00 75.94 93 GLY A O 1
ATOM 706 N N . THR A 1 94 ? -13.908 -3.724 -14.975 1.00 73.19 94 THR A N 1
ATOM 707 C CA . THR A 1 94 ? -13.068 -3.610 -13.775 1.00 73.19 94 THR A CA 1
ATOM 708 C C . THR A 1 94 ? -12.847 -2.147 -13.399 1.00 73.19 94 THR A C 1
ATOM 710 O O . THR A 1 94 ? -12.554 -1.310 -14.248 1.00 73.19 94 THR A O 1
ATOM 713 N N . LEU A 1 95 ? -12.913 -1.841 -12.103 1.00 72.00 95 LEU A N 1
ATOM 714 C CA . LEU A 1 95 ? -12.735 -0.486 -11.566 1.00 72.00 95 LEU A CA 1
ATOM 715 C C . LEU A 1 95 ? -11.319 0.095 -11.757 1.00 72.00 95 LEU A C 1
ATOM 717 O O . LEU A 1 95 ? -11.116 1.288 -11.550 1.00 72.00 95 LEU A O 1
ATOM 721 N N . GLY A 1 96 ? -10.338 -0.729 -12.144 1.00 73.25 96 GLY A N 1
ATOM 722 C CA . GLY A 1 96 ? -8.942 -0.308 -12.316 1.00 73.25 96 GLY A CA 1
ATOM 723 C C . GLY A 1 96 ? -8.237 0.029 -10.997 1.00 73.25 96 GLY A C 1
ATOM 724 O O . GLY A 1 96 ? -7.215 0.715 -11.000 1.00 73.25 96 GLY A O 1
ATOM 725 N N . ILE A 1 97 ? -8.780 -0.439 -9.871 1.00 77.25 97 ILE A N 1
ATOM 726 C CA . ILE A 1 97 ? -8.242 -0.225 -8.527 1.00 77.25 97 ILE A CA 1
ATOM 727 C C . ILE A 1 97 ? -7.742 -1.563 -7.999 1.00 77.25 97 ILE A C 1
ATOM 729 O O . ILE A 1 97 ? -8.451 -2.567 -8.066 1.00 77.25 97 ILE A O 1
ATOM 733 N N . VAL A 1 98 ? -6.537 -1.563 -7.445 1.00 77.19 98 VAL A N 1
ATOM 734 C CA . VAL A 1 98 ? -6.002 -2.684 -6.678 1.00 77.19 98 VAL A CA 1
ATOM 735 C C . VAL A 1 98 ? -6.022 -2.278 -5.219 1.00 77.19 98 VAL A C 1
ATOM 737 O O . VAL A 1 98 ? -5.539 -1.201 -4.864 1.00 77.19 98 VAL A O 1
ATOM 740 N N . CYS A 1 99 ? -6.568 -3.134 -4.367 1.00 81.38 99 CYS A N 1
ATOM 741 C CA . CYS A 1 99 ? -6.698 -2.854 -2.949 1.00 81.38 99 CYS A CA 1
ATOM 742 C C . CYS A 1 99 ? -6.058 -3.968 -2.112 1.00 81.38 99 CYS A C 1
ATOM 744 O O . CYS A 1 99 ? -5.929 -5.104 -2.563 1.00 81.38 99 CYS A O 1
ATOM 746 N N . LYS A 1 100 ? -5.643 -3.623 -0.896 1.00 81.94 100 LYS A N 1
ATOM 747 C CA . LYS A 1 100 ? -5.032 -4.495 0.108 1.00 81.94 100 LYS A CA 1
ATOM 748 C C . LYS A 1 100 ? -5.757 -4.343 1.441 1.00 81.94 100 LYS A C 1
ATOM 750 O O . LYS A 1 100 ? -6.412 -3.333 1.686 1.00 81.94 100 LYS A O 1
ATOM 755 N N . ASN A 1 101 ? -5.610 -5.311 2.336 1.00 81.56 101 ASN A N 1
ATOM 756 C CA . ASN A 1 101 ? -6.169 -5.180 3.680 1.00 81.56 101 ASN A CA 1
ATOM 757 C C . ASN A 1 101 ? -5.621 -3.930 4.387 1.00 81.56 101 ASN A C 1
ATOM 759 O O . ASN A 1 101 ? -4.464 -3.543 4.202 1.00 81.56 101 ASN A O 1
ATOM 763 N N . VAL A 1 102 ? -6.475 -3.274 5.172 1.00 82.38 102 VAL A N 1
ATOM 764 C CA . VAL A 1 102 ? -6.094 -2.078 5.932 1.00 82.38 102 VAL A CA 1
ATOM 765 C C . VAL A 1 102 ? -5.053 -2.472 6.994 1.00 82.38 102 VAL A C 1
ATOM 767 O O . VAL A 1 102 ? -5.273 -3.447 7.715 1.00 82.38 102 VAL A O 1
ATOM 770 N N . PRO A 1 103 ? -3.923 -1.745 7.114 1.00 76.56 103 PRO A N 1
ATOM 771 C CA . PRO A 1 103 ? -2.890 -2.077 8.090 1.00 76.56 103 PRO A CA 1
ATOM 772 C C . PRO A 1 103 ? -3.414 -1.925 9.523 1.00 76.56 103 PRO A C 1
ATOM 774 O O . PRO A 1 103 ? -4.186 -1.015 9.834 1.00 76.56 103 PRO A O 1
ATOM 777 N N . SER A 1 104 ? -2.972 -2.815 10.411 1.00 79.94 104 SER A N 1
ATOM 778 C CA . SER A 1 104 ? -3.385 -2.857 11.821 1.00 79.94 104 SER A CA 1
ATOM 779 C C . SER A 1 104 ? -2.693 -1.812 12.705 1.00 79.94 104 SER A C 1
ATOM 781 O O . SER A 1 104 ? -3.098 -1.613 13.849 1.00 79.94 104 SER A O 1
ATOM 783 N N . SER A 1 105 ? -1.660 -1.128 12.209 1.00 81.19 105 SER A N 1
ATOM 784 C CA . SER A 1 105 ? -0.929 -0.086 12.940 1.00 81.19 105 SER A CA 1
ATOM 785 C C . SER A 1 105 ? -0.393 0.985 11.987 1.00 81.19 105 SER A C 1
ATOM 787 O O . SER A 1 105 ? -0.466 0.824 10.769 1.00 81.19 105 SER A O 1
ATOM 789 N N . ASN A 1 106 ? 0.158 2.069 12.538 1.00 80.12 106 ASN A N 1
ATOM 790 C CA . ASN A 1 106 ? 0.816 3.124 11.757 1.00 80.12 106 ASN A CA 1
ATOM 791 C C . ASN A 1 106 ? 2.291 2.803 11.431 1.00 80.12 106 ASN A C 1
ATOM 793 O O . ASN A 1 106 ? 3.034 3.687 11.007 1.00 80.12 106 ASN A O 1
ATOM 79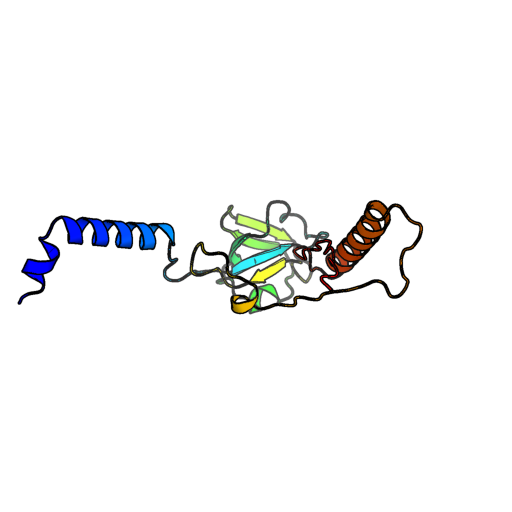7 N N . LEU A 1 107 ? 2.737 1.567 11.674 1.00 81.50 107 LEU A N 1
ATOM 798 C CA . LEU A 1 107 ? 4.102 1.134 11.392 1.00 81.50 107 LEU A CA 1
ATOM 799 C C . LEU A 1 107 ? 4.236 0.731 9.921 1.00 81.50 107 LEU A C 1
ATOM 801 O O . LEU A 1 107 ? 3.413 -0.020 9.403 1.00 81.50 107 LEU A O 1
ATOM 805 N N . ASN A 1 108 ? 5.306 1.199 9.278 1.00 81.56 108 ASN A N 1
ATOM 806 C CA . ASN A 1 108 ? 5.711 0.715 7.962 1.00 81.56 108 ASN A CA 1
ATOM 807 C C . ASN A 1 108 ? 6.621 -0.491 8.160 1.00 81.56 108 ASN A C 1
ATOM 809 O O . ASN A 1 108 ? 7.683 -0.367 8.780 1.00 81.56 108 ASN A O 1
ATOM 813 N N . PHE A 1 109 ? 6.215 -1.646 7.648 1.00 83.50 109 PHE A N 1
ATOM 814 C CA . PHE A 1 109 ? 7.014 -2.849 7.778 1.00 83.50 109 PHE A CA 1
ATOM 815 C C . PHE A 1 109 ? 7.983 -2.983 6.603 1.00 83.50 109 PHE A C 1
ATOM 817 O O . PHE A 1 109 ? 7.765 -2.474 5.505 1.00 83.50 109 PHE A O 1
ATOM 824 N N . GLY A 1 110 ? 9.114 -3.639 6.859 1.00 83.69 110 GLY A N 1
ATOM 825 C CA . GLY A 1 110 ? 10.082 -3.943 5.814 1.00 83.69 110 GLY A CA 1
ATOM 826 C C . GLY A 1 110 ? 9.604 -5.073 4.903 1.00 83.69 110 GLY A C 1
ATOM 827 O O . GLY A 1 110 ? 8.679 -5.813 5.237 1.00 83.69 110 GLY A O 1
ATOM 828 N N . LEU A 1 111 ? 10.323 -5.257 3.793 1.00 84.50 111 LEU A N 1
ATOM 829 C CA . LEU A 1 111 ? 10.115 -6.341 2.824 1.00 84.50 111 LEU A CA 1
ATOM 830 C C . LEU A 1 111 ? 10.069 -7.737 3.467 1.00 84.50 111 LEU A C 1
ATOM 832 O O . LEU A 1 111 ? 9.400 -8.623 2.958 1.00 84.50 111 LEU A O 1
ATOM 836 N N . ASP A 1 112 ? 10.780 -7.928 4.578 1.00 85.19 112 ASP A N 1
ATOM 837 C CA . ASP A 1 112 ? 10.840 -9.201 5.303 1.00 85.19 112 ASP A CA 1
ATOM 838 C C . ASP A 1 112 ? 9.497 -9.585 5.955 1.00 85.19 112 ASP A C 1
ATOM 840 O O . ASP A 1 112 ? 9.161 -10.758 6.059 1.00 85.19 112 ASP A O 1
ATOM 844 N N . ILE A 1 113 ? 8.695 -8.590 6.352 1.00 84.06 113 ILE A N 1
ATOM 845 C CA . ILE A 1 113 ? 7.408 -8.796 7.037 1.00 84.06 113 ILE A CA 1
ATOM 846 C C . ILE A 1 113 ? 6.231 -8.586 6.080 1.00 84.06 113 ILE A C 1
ATOM 848 O O . ILE A 1 113 ? 5.270 -9.350 6.110 1.00 84.06 113 ILE A O 1
ATOM 852 N N . GLU A 1 114 ? 6.286 -7.559 5.229 1.00 81.25 114 GLU A N 1
ATOM 853 C CA . GLU A 1 114 ? 5.247 -7.306 4.217 1.00 81.25 114 GLU A CA 1
ATOM 854 C C . GLU A 1 114 ? 5.354 -8.245 3.008 1.00 81.25 114 GLU A C 1
ATOM 856 O O . GLU A 1 114 ? 4.379 -8.425 2.276 1.00 81.25 114 GLU A O 1
ATOM 861 N N . GLY A 1 115 ? 6.517 -8.875 2.822 1.00 79.38 115 GLY A N 1
ATOM 862 C CA . GLY A 1 115 ? 6.828 -9.678 1.650 1.00 79.38 115 GLY A CA 1
ATOM 863 C C . GLY A 1 115 ? 7.152 -8.826 0.419 1.00 79.38 115 GLY A C 1
ATOM 864 O O . GLY A 1 115 ? 6.817 -7.646 0.322 1.00 79.38 115 GLY A O 1
ATOM 865 N N . GLY A 1 116 ? 7.829 -9.439 -0.552 1.00 84.12 116 GLY A N 1
ATOM 866 C CA . GLY A 1 116 ? 8.107 -8.856 -1.865 1.00 84.12 116 GLY A CA 1
ATOM 867 C C . GLY A 1 116 ? 9.441 -9.330 -2.439 1.00 84.12 116 GLY A C 1
ATOM 868 O O . GLY A 1 116 ? 10.013 -10.314 -1.976 1.00 84.12 116 GLY A O 1
ATOM 869 N N . VAL A 1 117 ? 9.938 -8.640 -3.469 1.00 86.12 117 VAL A N 1
ATOM 870 C CA . VAL A 1 117 ? 11.149 -9.044 -4.198 1.00 86.12 117 VAL A CA 1
ATOM 871 C C . VAL A 1 117 ? 12.199 -7.942 -4.143 1.00 86.12 117 VAL A C 1
ATOM 873 O O . VAL A 1 117 ? 11.939 -6.802 -4.523 1.00 86.12 117 VAL A O 1
ATOM 876 N N . ARG A 1 118 ? 13.415 -8.303 -3.720 1.00 88.25 118 ARG A N 1
ATOM 877 C CA . ARG A 1 118 ? 14.614 -7.473 -3.862 1.00 88.25 118 ARG A CA 1
ATOM 878 C C . ARG A 1 118 ? 15.565 -8.155 -4.834 1.00 88.25 118 ARG A C 1
ATOM 880 O O . ARG A 1 118 ? 16.021 -9.260 -4.567 1.00 88.25 118 ARG A O 1
ATOM 887 N N . ALA A 1 119 ? 15.880 -7.475 -5.930 1.00 88.31 119 ALA A N 1
ATOM 888 C CA . ALA A 1 119 ? 16.846 -7.939 -6.917 1.00 88.31 119 ALA A CA 1
ATOM 889 C C . ALA A 1 119 ? 18.021 -6.962 -7.004 1.00 88.31 119 ALA A C 1
ATOM 891 O O . ALA A 1 119 ? 17.839 -5.747 -6.916 1.00 88.31 119 ALA A O 1
ATOM 892 N N . VAL A 1 120 ? 19.223 -7.506 -7.178 1.00 88.75 120 VAL A N 1
ATOM 893 C CA . VAL A 1 120 ? 20.427 -6.744 -7.520 1.00 88.75 120 VAL A CA 1
ATOM 894 C C . VAL A 1 120 ? 20.771 -7.094 -8.959 1.00 88.75 120 VAL A C 1
ATOM 896 O O . VAL A 1 120 ? 20.855 -8.271 -9.299 1.00 88.75 120 VAL A O 1
ATOM 899 N N . ILE A 1 121 ? 20.921 -6.074 -9.800 1.00 84.94 121 ILE A N 1
ATOM 900 C CA . ILE A 1 121 ? 21.180 -6.229 -11.232 1.00 84.94 121 ILE A CA 1
ATOM 901 C C . ILE A 1 121 ? 22.458 -5.486 -11.607 1.00 84.94 121 ILE A C 1
ATOM 903 O O . ILE A 1 121 ? 22.707 -4.387 -11.114 1.00 84.94 121 ILE A O 1
ATOM 907 N N . GLN A 1 122 ? 23.256 -6.093 -12.482 1.00 82.62 122 GLN A N 1
ATOM 908 C CA . GLN A 1 122 ? 24.503 -5.535 -12.992 1.00 82.62 122 GLN A CA 1
ATOM 909 C C . GLN A 1 122 ? 24.491 -5.593 -14.529 1.00 82.62 122 GLN A C 1
ATOM 911 O O . GLN A 1 122 ? 24.057 -6.605 -15.086 1.00 82.62 122 GLN A O 1
ATOM 916 N N . PRO A 1 123 ? 24.959 -4.543 -15.229 1.00 79.25 123 PRO A N 1
ATOM 917 C CA . PRO A 1 123 ? 25.187 -4.602 -16.670 1.00 79.25 123 PRO A CA 1
ATOM 918 C C . PRO A 1 123 ? 26.214 -5.683 -17.038 1.00 79.25 123 PRO A C 1
ATOM 920 O O . PRO A 1 123 ? 27.213 -5.854 -16.343 1.00 79.25 123 PRO A O 1
ATOM 923 N N . ILE A 1 124 ? 25.974 -6.397 -18.142 1.00 79.12 124 ILE A N 1
ATOM 924 C CA . ILE A 1 124 ? 26.867 -7.464 -18.630 1.00 79.12 124 ILE A CA 1
ATOM 925 C C . ILE A 1 124 ? 28.189 -6.872 -19.143 1.00 79.12 124 ILE A C 1
ATOM 927 O O . ILE A 1 124 ? 29.254 -7.438 -18.913 1.00 79.12 124 ILE A O 1
ATOM 931 N N . GLU A 1 125 ? 28.127 -5.719 -19.812 1.00 74.94 125 GLU A N 1
ATOM 932 C CA . GLU A 1 125 ? 29.303 -5.035 -20.345 1.00 74.94 125 GLU A CA 1
ATOM 933 C C . GLU A 1 125 ? 29.842 -4.001 -19.355 1.00 74.94 125 GLU A C 1
ATOM 935 O O . GLU A 1 125 ? 29.097 -3.226 -18.746 1.00 74.94 125 GLU A O 1
ATOM 940 N N . LYS A 1 126 ? 31.167 -3.991 -19.198 1.00 64.88 126 LYS A N 1
ATOM 941 C CA . LYS A 1 126 ? 31.869 -3.040 -18.341 1.00 64.88 126 LYS A CA 1
ATOM 942 C C . LYS A 1 126 ? 31.804 -1.662 -19.003 1.00 64.88 126 LYS A C 1
ATOM 944 O O . LYS A 1 126 ? 32.338 -1.459 -20.088 1.00 64.88 126 LYS A O 1
ATOM 949 N N . ILE A 1 127 ? 31.111 -0.721 -18.365 1.00 64.19 127 ILE A N 1
ATOM 950 C CA . ILE A 1 127 ? 30.927 0.643 -18.878 1.00 64.19 127 ILE A CA 1
ATOM 951 C C . ILE A 1 127 ? 32.251 1.400 -18.690 1.00 64.19 127 ILE A C 1
ATOM 953 O O . ILE A 1 127 ? 32.472 2.019 -17.654 1.00 64.19 127 ILE A O 1
ATOM 957 N N . GLU A 1 128 ? 33.171 1.295 -19.651 1.00 56.06 128 GLU A N 1
ATOM 958 C CA . GLU A 1 128 ? 34.525 1.863 -19.519 1.00 56.06 128 GLU A CA 1
ATOM 959 C C . GLU A 1 128 ? 34.630 3.344 -19.935 1.00 56.06 128 GLU A C 1
ATOM 961 O O . GLU A 1 128 ? 35.594 3.993 -19.550 1.00 56.06 128 GLU A O 1
ATOM 966 N N . ASN A 1 129 ? 33.660 3.916 -20.668 1.00 50.09 129 ASN A N 1
ATOM 967 C CA . ASN A 1 129 ? 33.800 5.268 -21.252 1.00 50.09 129 ASN A CA 1
ATOM 968 C C . ASN A 1 129 ? 32.515 6.115 -21.342 1.00 50.09 129 ASN A C 1
ATOM 970 O O . ASN A 1 129 ? 32.434 7.031 -22.158 1.00 50.09 129 ASN A O 1
ATOM 974 N N . VAL A 1 130 ? 31.501 5.859 -20.518 1.00 50.31 130 VAL A N 1
ATOM 975 C CA . VAL A 1 130 ? 30.281 6.684 -20.523 1.00 50.31 130 VAL A CA 1
ATOM 976 C C . VAL A 1 130 ? 30.125 7.330 -19.161 1.00 50.31 130 VAL A C 1
ATOM 978 O O . VAL A 1 130 ? 30.320 6.656 -18.152 1.00 50.31 130 VAL A O 1
ATOM 981 N N . SER A 1 131 ? 29.836 8.636 -19.140 1.00 54.06 131 SER A N 1
ATOM 982 C CA . SER A 1 131 ? 29.545 9.434 -17.946 1.00 54.06 131 SER A CA 1
ATOM 983 C C . SER A 1 131 ? 28.645 8.631 -17.011 1.00 54.06 131 SER A C 1
ATOM 985 O O . SER A 1 131 ? 27.447 8.508 -17.234 1.00 54.06 131 SER A O 1
ATOM 987 N N . THR A 1 132 ? 29.250 8.004 -16.003 1.00 59.28 132 THR A N 1
ATOM 988 C CA . THR A 1 132 ? 28.732 6.761 -15.402 1.00 59.28 132 THR A CA 1
ATOM 989 C C . THR A 1 132 ? 27.367 6.951 -14.744 1.00 59.28 132 THR A C 1
ATOM 991 O O . THR A 1 132 ? 26.593 6.009 -14.619 1.00 59.28 132 THR A O 1
ATOM 994 N N . ASN A 1 133 ? 27.037 8.195 -14.404 1.00 62.72 133 ASN A N 1
ATOM 995 C CA . ASN A 1 133 ? 25.764 8.572 -13.816 1.00 62.72 133 ASN A CA 1
ATOM 996 C C . ASN A 1 133 ? 24.634 8.673 -14.857 1.00 62.72 133 ASN A C 1
ATOM 998 O O . ASN A 1 133 ? 23.550 8.164 -14.600 1.00 62.72 133 ASN A O 1
ATOM 1002 N N . THR A 1 134 ? 24.871 9.227 -16.054 1.00 67.06 134 THR A N 1
ATOM 1003 C CA . THR A 1 134 ? 23.787 9.470 -17.027 1.00 67.06 134 THR A CA 1
ATOM 1004 C C . THR A 1 134 ? 23.237 8.174 -17.619 1.00 67.06 134 THR A C 1
ATOM 1006 O O . THR A 1 134 ? 22.027 8.008 -17.721 1.00 67.06 134 THR A O 1
ATOM 1009 N N . THR A 1 135 ? 24.097 7.199 -17.926 1.00 77.12 135 THR A N 1
ATOM 1010 C CA . THR A 1 135 ? 23.654 5.895 -18.456 1.00 77.12 135 THR A CA 1
ATOM 1011 C C . THR A 1 135 ? 22.917 5.059 -17.416 1.00 77.12 135 THR A C 1
ATOM 1013 O O . THR A 1 135 ? 21.958 4.363 -17.747 1.00 77.12 135 THR A O 1
ATOM 1016 N N . ILE A 1 136 ? 23.345 5.113 -16.152 1.00 80.81 136 ILE A N 1
ATOM 1017 C CA . ILE A 1 136 ? 22.646 4.422 -15.064 1.00 80.81 136 ILE A CA 1
ATOM 1018 C C . ILE A 1 136 ? 21.269 5.053 -14.851 1.00 80.81 136 ILE A C 1
ATOM 1020 O O . ILE A 1 136 ? 20.289 4.320 -14.718 1.00 80.81 136 ILE A O 1
ATOM 1024 N N . ASP A 1 137 ? 21.175 6.381 -14.891 1.00 85.56 137 ASP A N 1
ATOM 1025 C CA . ASP A 1 137 ? 19.905 7.096 -14.779 1.00 85.56 137 ASP A CA 1
ATOM 1026 C C . ASP A 1 137 ? 18.952 6.753 -15.937 1.00 85.56 137 ASP A C 1
ATOM 1028 O O . ASP A 1 137 ? 17.764 6.512 -15.704 1.00 85.56 137 ASP A O 1
ATOM 1032 N N . ASP A 1 138 ? 19.462 6.614 -17.165 1.00 87.06 138 ASP A N 1
ATOM 1033 C CA . ASP A 1 138 ? 18.671 6.187 -18.328 1.00 87.06 138 ASP A CA 1
ATOM 1034 C C . ASP A 1 138 ? 18.151 4.747 -18.188 1.00 87.06 138 ASP A C 1
ATOM 1036 O O . ASP A 1 138 ? 16.985 4.453 -18.495 1.00 87.06 138 ASP A O 1
ATOM 1040 N N . ILE A 1 139 ? 18.986 3.835 -17.678 1.00 86.06 139 ILE A N 1
ATOM 1041 C CA . ILE A 1 139 ? 18.584 2.453 -17.380 1.00 86.06 139 ILE A CA 1
ATOM 1042 C C . ILE A 1 139 ? 17.509 2.449 -16.288 1.00 86.06 139 ILE A C 1
ATOM 1044 O O . ILE A 1 139 ? 16.473 1.799 -16.453 1.00 86.06 139 ILE A O 1
ATOM 1048 N N . ILE A 1 140 ? 17.710 3.199 -15.201 1.00 88.25 140 ILE A N 1
ATOM 1049 C CA . ILE A 1 140 ? 16.742 3.328 -14.105 1.00 88.25 140 ILE A CA 1
ATOM 1050 C C . ILE A 1 140 ? 15.416 3.894 -14.624 1.00 88.25 140 ILE A C 1
ATOM 1052 O O . ILE A 1 140 ? 14.354 3.354 -14.304 1.00 88.25 140 ILE A O 1
ATOM 1056 N N . SER A 1 141 ? 15.457 4.934 -15.455 1.00 89.00 141 SER A N 1
ATOM 1057 C CA . SER A 1 141 ? 14.277 5.556 -16.064 1.00 89.00 141 SER A CA 1
ATOM 1058 C C . SER A 1 141 ? 13.512 4.571 -16.953 1.00 89.00 141 SER A C 1
ATOM 1060 O O . SER A 1 141 ? 12.287 4.424 -16.845 1.00 89.00 141 SER A O 1
ATOM 1062 N N . THR A 1 142 ? 14.235 3.809 -17.775 1.00 90.31 142 THR A N 1
ATOM 1063 C CA . THR A 1 142 ? 13.651 2.783 -18.648 1.00 90.31 142 THR A CA 1
ATOM 1064 C C . THR A 1 142 ? 13.009 1.655 -17.840 1.00 90.31 142 THR A C 1
ATOM 1066 O O . THR A 1 142 ? 11.873 1.259 -18.121 1.00 90.31 142 THR A O 1
ATOM 1069 N N . LEU A 1 143 ? 13.697 1.146 -16.814 1.00 88.81 143 LEU A N 1
ATOM 1070 C CA . LEU A 1 143 ? 13.176 0.102 -15.929 1.00 88.81 143 LEU A CA 1
ATOM 1071 C C . LEU A 1 143 ? 11.947 0.583 -15.158 1.00 88.81 143 LEU A C 1
ATOM 1073 O O . LEU A 1 143 ? 10.932 -0.111 -15.138 1.00 88.81 143 LEU A O 1
ATOM 1077 N N . THR A 1 144 ? 12.003 1.794 -14.604 1.00 88.12 144 THR A N 1
ATOM 1078 C CA . THR A 1 144 ? 10.876 2.428 -13.906 1.00 88.12 144 THR A CA 1
ATOM 1079 C C . THR A 1 144 ? 9.669 2.536 -14.828 1.00 88.12 144 THR A C 1
ATOM 1081 O O . THR A 1 144 ? 8.564 2.143 -14.463 1.00 88.12 144 THR A O 1
ATOM 1084 N N . THR A 1 145 ? 9.876 2.987 -16.065 1.00 89.38 145 THR A N 1
ATOM 1085 C CA . THR A 1 145 ? 8.802 3.092 -17.057 1.00 89.38 145 THR A CA 1
ATOM 1086 C C . THR A 1 145 ? 8.182 1.730 -17.360 1.00 89.38 145 THR A C 1
ATOM 1088 O O . THR A 1 145 ? 6.959 1.596 -17.321 1.00 89.38 145 THR A O 1
ATOM 1091 N N . ARG A 1 146 ? 8.998 0.697 -17.604 1.00 89.06 146 ARG A N 1
ATOM 1092 C CA . ARG A 1 146 ? 8.502 -0.661 -17.892 1.00 89.06 146 ARG A CA 1
ATOM 1093 C C . ARG A 1 146 ? 7.741 -1.261 -16.712 1.00 89.06 146 ARG A C 1
ATOM 1095 O O . ARG A 1 146 ? 6.665 -1.813 -16.906 1.00 89.06 146 ARG A O 1
ATOM 1102 N N . ILE A 1 147 ? 8.255 -1.122 -15.494 1.00 86.69 147 ILE A N 1
ATOM 1103 C CA . ILE A 1 147 ? 7.604 -1.644 -14.287 1.00 86.69 147 ILE A CA 1
ATOM 1104 C C . ILE A 1 147 ? 6.295 -0.903 -13.979 1.00 86.69 147 ILE A C 1
ATOM 1106 O O . ILE A 1 147 ? 5.299 -1.533 -13.617 1.00 86.69 147 ILE A O 1
ATOM 1110 N N . ASN A 1 148 ? 6.239 0.404 -14.243 1.00 82.44 148 ASN A N 1
ATOM 1111 C CA . ASN A 1 148 ? 5.005 1.180 -14.138 1.00 82.44 148 ASN A CA 1
ATOM 1112 C C . ASN A 1 148 ? 3.923 0.703 -15.117 1.00 82.44 148 ASN A C 1
ATOM 1114 O O . ASN A 1 148 ? 2.747 0.688 -14.752 1.00 82.44 148 ASN A O 1
ATOM 1118 N N . VAL A 1 149 ? 4.302 0.306 -16.339 1.00 83.50 149 VAL A N 1
ATOM 1119 C CA . VAL A 1 149 ? 3.365 -0.253 -17.334 1.00 83.50 149 VAL A CA 1
ATOM 1120 C C . VAL A 1 149 ? 2.748 -1.563 -16.839 1.00 83.50 149 VAL A C 1
ATOM 1122 O O . VAL A 1 149 ? 1.562 -1.792 -17.057 1.00 83.50 149 VAL A O 1
ATOM 1125 N N . TYR A 1 150 ? 3.502 -2.375 -16.097 1.00 83.88 150 TYR A N 1
ATOM 1126 C CA . TYR A 1 150 ? 2.988 -3.591 -15.457 1.00 83.88 150 TYR A CA 1
ATOM 1127 C C . TYR A 1 150 ? 2.187 -3.332 -14.168 1.00 83.88 150 TYR A C 1
ATOM 1129 O O . TYR A 1 150 ? 1.806 -4.276 -13.481 1.00 83.88 150 TYR A O 1
ATOM 1137 N N . GLY A 1 151 ? 1.906 -2.070 -13.827 1.00 71.81 151 GLY A N 1
ATOM 1138 C CA . GLY A 1 151 ? 1.079 -1.711 -12.672 1.00 71.81 151 GLY A CA 1
ATOM 1139 C C . GLY A 1 151 ? 1.809 -1.745 -11.328 1.00 71.81 151 GLY A C 1
ATOM 1140 O O . GLY A 1 151 ? 1.170 -1.619 -10.289 1.00 71.81 151 GLY A O 1
ATOM 1141 N N . LEU A 1 152 ? 3.138 -1.865 -11.325 1.00 80.25 152 LEU A N 1
ATOM 1142 C CA . LEU A 1 152 ? 3.971 -1.905 -10.119 1.00 80.25 152 LEU A CA 1
ATOM 1143 C C . LEU A 1 152 ? 4.569 -0.521 -9.814 1.00 80.25 152 LEU A C 1
ATOM 1145 O O . LEU A 1 152 ? 5.784 -0.346 -9.737 1.00 80.25 152 LEU A O 1
ATOM 1149 N N . ARG A 1 153 ? 3.709 0.492 -9.674 1.00 67.81 153 ARG A N 1
ATOM 1150 C CA . ARG A 1 153 ? 4.132 1.904 -9.618 1.00 67.81 153 ARG A CA 1
ATOM 1151 C C . ARG A 1 153 ? 4.951 2.305 -8.387 1.00 67.81 153 ARG A C 1
ATOM 1153 O O . ARG A 1 153 ? 5.650 3.312 -8.443 1.00 67.81 153 ARG A O 1
ATOM 1160 N N . GLU A 1 154 ? 4.892 1.531 -7.307 1.00 73.44 154 GLU A N 1
ATOM 1161 C CA . GLU A 1 154 ? 5.700 1.739 -6.097 1.00 73.44 154 GLU A CA 1
ATOM 1162 C C . GLU A 1 154 ? 7.105 1.100 -6.146 1.00 73.44 154 GLU A C 1
ATOM 1164 O O . GLU A 1 154 ? 7.846 1.184 -5.163 1.00 73.44 154 GLU A O 1
ATOM 1169 N N . ALA A 1 155 ? 7.515 0.463 -7.249 1.00 81.56 155 ALA A N 1
ATOM 1170 C CA . ALA A 1 155 ? 8.853 -0.120 -7.335 1.00 81.56 155 ALA A CA 1
ATOM 1171 C C . ALA A 1 155 ? 9.950 0.954 -7.222 1.00 81.56 155 ALA A C 1
ATOM 1173 O O . ALA A 1 155 ? 9.951 1.952 -7.943 1.00 81.56 155 ALA A O 1
ATOM 1174 N N . ASN A 1 156 ? 10.910 0.738 -6.319 1.00 84.94 156 ASN A N 1
ATOM 1175 C CA . ASN A 1 156 ? 12.000 1.675 -6.069 1.00 84.94 156 ASN A CA 1
ATOM 1176 C C . ASN A 1 156 ? 13.316 1.144 -6.645 1.00 84.94 156 ASN A C 1
ATOM 1178 O O . ASN A 1 156 ? 13.793 0.082 -6.246 1.00 84.94 156 ASN A O 1
ATOM 1182 N N . PHE A 1 157 ? 13.920 1.913 -7.548 1.00 87.00 157 PHE A N 1
ATOM 1183 C CA . PHE A 1 157 ? 15.234 1.628 -8.116 1.00 87.00 157 PHE A CA 1
ATOM 1184 C C . PHE A 1 157 ? 16.278 2.526 -7.463 1.00 87.00 157 PHE A C 1
ATOM 1186 O O . PHE A 1 157 ? 16.081 3.737 -7.364 1.00 87.00 157 PHE A O 1
ATOM 1193 N N . ARG A 1 158 ? 17.387 1.937 -7.010 1.00 85.50 158 ARG A N 1
ATOM 1194 C CA . ARG A 1 158 ? 18.507 2.677 -6.419 1.00 85.50 158 ARG A CA 1
ATOM 1195 C C . ARG A 1 158 ? 19.812 2.260 -7.087 1.00 85.50 158 ARG A C 1
ATOM 1197 O O . ARG A 1 158 ? 20.049 1.052 -7.176 1.00 85.50 158 ARG A O 1
ATOM 1204 N N . PRO A 1 159 ? 20.660 3.211 -7.517 1.00 84.94 159 PRO A N 1
ATOM 1205 C CA . PRO A 1 159 ? 22.010 2.874 -7.937 1.00 84.94 159 PRO A CA 1
ATOM 1206 C C . PRO A 1 159 ? 22.773 2.297 -6.738 1.00 84.94 159 PRO A C 1
ATOM 1208 O O . PRO A 1 159 ? 22.671 2.802 -5.618 1.00 84.94 159 PRO A O 1
ATOM 1211 N N . MET A 1 160 ? 23.518 1.218 -6.969 1.00 79.69 160 MET A N 1
ATOM 1212 C CA . MET A 1 160 ? 24.420 0.635 -5.981 1.00 79.69 160 MET A CA 1
ATOM 1213 C C . MET A 1 160 ? 25.845 0.757 -6.510 1.00 79.69 160 MET A C 1
ATOM 1215 O O . MET A 1 160 ? 26.156 0.237 -7.578 1.00 79.69 160 MET A O 1
ATOM 1219 N N . PHE A 1 161 ? 26.704 1.434 -5.753 1.00 76.69 161 PHE A N 1
ATOM 1220 C CA . PHE A 1 161 ? 28.131 1.476 -6.035 1.00 76.69 161 PHE A CA 1
ATOM 1221 C C . PHE A 1 161 ? 28.796 0.300 -5.327 1.00 76.69 161 PHE A C 1
ATOM 1223 O O . PHE A 1 161 ? 28.688 0.159 -4.109 1.00 76.69 161 PHE A O 1
ATOM 1230 N N . TYR A 1 162 ? 29.452 -0.561 -6.098 1.00 70.94 162 TYR A N 1
ATOM 1231 C CA . TYR A 1 162 ? 30.259 -1.641 -5.552 1.00 70.94 162 TYR A CA 1
ATOM 1232 C C . TYR A 1 162 ? 31.677 -1.117 -5.315 1.00 70.94 162 TYR A C 1
ATOM 1234 O O . TYR A 1 162 ? 32.441 -0.928 -6.260 1.00 70.94 162 TYR A O 1
ATOM 1242 N N . GLU A 1 163 ? 32.021 -0.846 -4.056 1.00 60.47 163 GLU A N 1
ATOM 1243 C CA . GLU A 1 163 ? 33.405 -0.591 -3.664 1.00 60.47 163 GLU A CA 1
ATOM 1244 C C . GLU A 1 163 ? 34.099 -1.944 -3.487 1.00 60.47 163 GLU A C 1
ATOM 1246 O O . GLU A 1 163 ? 33.761 -2.725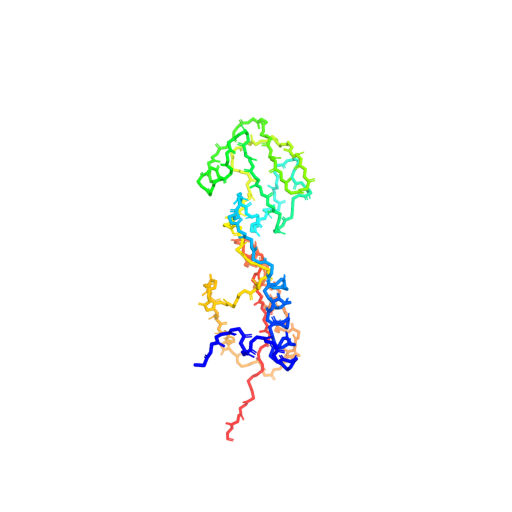 -2.595 1.00 60.47 163 GLU A O 1
ATOM 1251 N N . ASN A 1 164 ? 35.041 -2.248 -4.378 1.00 55.75 164 ASN A N 1
ATOM 1252 C CA . ASN A 1 164 ? 35.832 -3.466 -4.301 1.00 55.75 164 ASN A CA 1
ATOM 1253 C C . ASN A 1 164 ? 36.828 -3.335 -3.140 1.00 55.75 164 ASN A C 1
ATOM 1255 O O . ASN A 1 164 ? 37.928 -2.814 -3.316 1.00 55.75 164 ASN A O 1
ATOM 1259 N N . LYS A 1 165 ? 36.423 -3.761 -1.940 1.00 48.38 165 LYS A N 1
ATOM 1260 C CA . LYS A 1 165 ? 37.359 -3.989 -0.838 1.00 48.38 165 LYS A CA 1
ATOM 1261 C C . LYS A 1 165 ? 38.067 -5.318 -1.084 1.00 48.38 165 LYS A C 1
ATOM 1263 O O . LYS A 1 165 ? 37.559 -6.368 -0.694 1.00 48.38 165 LYS A O 1
ATOM 1268 N N . GLY A 1 166 ? 39.190 -5.232 -1.793 1.00 40.94 166 GLY A N 1
ATOM 1269 C CA . GLY A 1 166 ? 40.253 -6.236 -1.746 1.00 40.94 166 GLY A CA 1
ATOM 1270 C C . GLY A 1 166 ? 40.997 -6.187 -0.421 1.00 40.94 166 GLY A C 1
ATOM 1271 O O . GLY A 1 166 ? 41.057 -5.086 0.176 1.00 40.94 166 GLY A O 1
#